Protein AF-A0A7C3BE71-F1 (afdb_monomer_lite)

Radius of gyration: 13.39 Å; chains: 1; bounding box: 29×28×34 Å

Foldseek 3Di:
DDPDLLVLLVVVVVVLVVVCVVPVPVSVVVVVVVCVQQPDDPDHSLVSLLVQCVVCVVVVPSNSVSNSVVSNVVSPDDPVSNVVD

Sequence (85 aa):
MVTNYPEHDRHVRKMMGDLGKEDPKVMSAFMQLHAAGSSDSALSAKMKELIALAIGVTVRCDGCIAFHVKDALKAGASHDEIVDA

Structure (mmCIF, N/CA/C/O backbone):
data_AF-A0A7C3BE71-F1
#
_entry.id   AF-A0A7C3BE71-F1
#
loop_
_atom_site.group_PDB
_atom_site.id
_atom_site.type_symbol
_atom_site.label_atom_id
_atom_site.label_alt_id
_atom_site.label_comp_id
_atom_site.label_asym_id
_atom_site.label_entity_id
_atom_site.label_seq_id
_atom_site.pdbx_PDB_ins_code
_atom_site.Cartn_x
_atom_site.Cartn_y
_atom_site.Cartn_z
_atom_site.occupancy
_atom_site.B_iso_or_equiv
_atom_site.auth_seq_id
_atom_site.auth_comp_id
_atom_site.auth_asym_id
_atom_site.auth_atom_id
_atom_site.pdbx_PDB_model_num
ATOM 1 N N . MET A 1 1 ? 9.260 -18.671 -3.669 1.00 68.62 1 MET A N 1
ATOM 2 C CA . MET A 1 1 ? 8.433 -18.153 -2.562 1.00 68.62 1 MET A CA 1
ATOM 3 C C . MET A 1 1 ? 9.219 -17.040 -1.905 1.00 68.62 1 MET A C 1
ATOM 5 O O . MET A 1 1 ? 10.389 -17.264 -1.608 1.00 68.62 1 MET A O 1
ATOM 9 N N . VAL A 1 2 ? 8.643 -15.847 -1.770 1.00 87.25 2 VAL A N 1
ATOM 10 C CA . VAL A 1 2 ? 9.302 -14.740 -1.066 1.00 87.25 2 VAL A CA 1
ATOM 11 C C . VAL A 1 2 ? 9.423 -15.099 0.414 1.00 87.25 2 VAL A C 1
ATOM 13 O O . VAL A 1 2 ? 8.449 -15.499 1.042 1.00 87.25 2 VAL A O 1
ATOM 16 N N . THR A 1 3 ? 10.630 -14.990 0.967 1.00 88.44 3 THR A N 1
ATOM 17 C CA . THR A 1 3 ? 10.920 -15.303 2.380 1.00 88.44 3 THR A CA 1
ATOM 18 C C . THR A 1 3 ? 11.291 -14.065 3.197 1.00 88.44 3 THR A C 1
ATOM 20 O O . THR A 1 3 ? 11.319 -14.126 4.422 1.00 88.44 3 THR A O 1
ATOM 23 N N . ASN A 1 4 ? 11.538 -12.931 2.534 1.00 94.81 4 ASN A N 1
ATOM 24 C CA . ASN A 1 4 ? 11.896 -11.657 3.153 1.00 94.81 4 ASN A CA 1
ATOM 25 C C . ASN A 1 4 ? 11.068 -10.517 2.539 1.00 94.81 4 ASN A C 1
ATOM 27 O O . ASN A 1 4 ? 11.457 -9.906 1.543 1.00 94.81 4 ASN A O 1
ATOM 31 N N . TYR A 1 5 ? 9.911 -10.236 3.138 1.00 94.81 5 TYR A N 1
ATOM 32 C CA . TYR A 1 5 ? 8.978 -9.212 2.657 1.00 94.81 5 TYR A CA 1
ATOM 33 C C . TYR A 1 5 ? 9.558 -7.784 2.675 1.00 94.81 5 TYR A C 1
ATOM 35 O O . TYR A 1 5 ? 9.395 -7.083 1.677 1.00 94.81 5 TYR A O 1
ATOM 43 N N . PRO A 1 6 ? 10.294 -7.337 3.715 1.00 94.94 6 PRO A N 1
ATOM 44 C CA . PRO A 1 6 ? 10.953 -6.029 3.686 1.00 94.94 6 PRO A CA 1
ATOM 45 C C . PRO A 1 6 ? 11.946 -5.851 2.532 1.00 94.94 6 PRO A C 1
ATOM 47 O O . PRO A 1 6 ? 12.071 -4.762 1.975 1.00 94.94 6 PRO A O 1
ATOM 50 N N . GLU A 1 7 ? 12.692 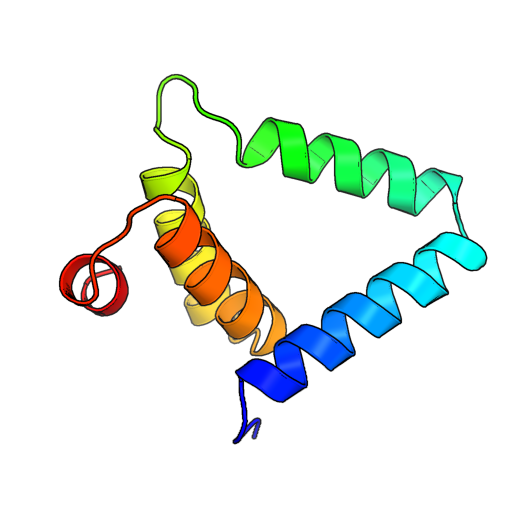-6.897 2.180 1.00 95.75 7 GLU A N 1
ATOM 51 C CA . GLU A 1 7 ? 13.592 -6.863 1.026 1.00 95.75 7 GLU A CA 1
ATOM 52 C C . GLU A 1 7 ? 12.827 -6.863 -0.295 1.00 95.75 7 GLU A C 1
ATOM 54 O O . GLU A 1 7 ? 13.158 -6.093 -1.199 1.00 95.75 7 GLU A O 1
ATOM 59 N N . HIS A 1 8 ? 11.765 -7.662 -0.378 1.00 95.56 8 HIS A N 1
ATOM 60 C CA . HIS A 1 8 ? 10.909 -7.713 -1.551 1.00 95.56 8 HIS A CA 1
ATOM 61 C C . HIS A 1 8 ? 10.221 -6.367 -1.831 1.00 95.56 8 HIS A C 1
ATOM 63 O O . HIS A 1 8 ? 10.242 -5.911 -2.972 1.00 95.56 8 HIS A O 1
ATOM 69 N N . ASP A 1 9 ? 9.726 -5.665 -0.803 1.00 95.50 9 ASP A N 1
ATOM 70 C CA . ASP A 1 9 ? 9.192 -4.298 -0.929 1.00 95.50 9 ASP A CA 1
ATOM 71 C C . ASP A 1 9 ? 10.220 -3.338 -1.546 1.00 95.50 9 ASP A C 1
ATOM 73 O O . ASP A 1 9 ? 9.921 -2.607 -2.494 1.00 95.50 9 ASP A O 1
ATOM 77 N N . ARG A 1 10 ? 11.467 -3.363 -1.052 1.00 96.19 10 ARG A N 1
ATOM 78 C CA . ARG A 1 10 ? 12.546 -2.529 -1.606 1.00 96.19 10 ARG A CA 1
ATOM 79 C C . ARG A 1 10 ? 12.822 -2.865 -3.068 1.00 96.19 10 ARG A C 1
ATOM 81 O O . ARG A 1 10 ? 13.021 -1.954 -3.870 1.00 96.19 10 ARG A O 1
ATOM 88 N N . HIS A 1 11 ? 12.824 -4.150 -3.415 1.00 95.44 11 HIS A N 1
ATOM 89 C CA . HIS A 1 11 ? 13.030 -4.604 -4.784 1.00 95.44 11 HIS A CA 1
ATOM 90 C C . HIS A 1 11 ? 11.909 -4.127 -5.721 1.00 95.44 11 HIS A C 1
ATOM 92 O O . HIS A 1 11 ? 12.200 -3.525 -6.754 1.00 95.44 11 HIS A O 1
ATOM 98 N N . VAL A 1 12 ? 10.642 -4.303 -5.334 1.00 95.19 12 VAL A N 1
ATOM 99 C CA . VAL A 1 12 ? 9.479 -3.836 -6.109 1.00 95.19 12 VAL A CA 1
ATOM 100 C C . VAL A 1 12 ? 9.530 -2.322 -6.308 1.00 95.19 12 VAL A C 1
ATOM 102 O O . VAL A 1 12 ? 9.410 -1.843 -7.434 1.00 95.19 12 VAL A O 1
ATOM 105 N N . ARG A 1 13 ? 9.812 -1.555 -5.249 1.00 95.75 13 ARG A N 1
ATOM 106 C CA . ARG A 1 13 ? 9.955 -0.092 -5.336 1.00 95.75 13 ARG A CA 1
ATOM 107 C C . ARG A 1 13 ? 11.094 0.339 -6.255 1.00 95.75 13 ARG A C 1
ATOM 109 O O . ARG A 1 13 ? 10.945 1.320 -6.981 1.00 95.75 13 ARG A O 1
ATOM 116 N N . LYS A 1 14 ? 12.216 -0.391 -6.257 1.00 97.56 14 LYS A N 1
ATOM 117 C CA . LYS A 1 14 ? 13.308 -0.151 -7.208 1.00 97.56 14 LYS A CA 1
ATOM 118 C C . LYS A 1 14 ? 12.830 -0.363 -8.646 1.00 97.56 14 LYS A C 1
ATOM 120 O O . LYS A 1 14 ? 13.069 0.508 -9.475 1.00 97.56 14 LYS A O 1
ATOM 125 N N . MET A 1 15 ? 12.129 -1.463 -8.928 1.00 96.69 15 MET A N 1
ATOM 126 C CA . MET A 1 15 ? 11.594 -1.738 -10.269 1.00 96.69 15 MET A CA 1
ATOM 127 C C . MET A 1 15 ? 10.592 -0.673 -10.725 1.00 96.69 15 MET A C 1
ATOM 129 O O . MET A 1 15 ? 10.669 -0.225 -11.863 1.00 96.69 15 MET A O 1
ATOM 133 N N . MET A 1 16 ? 9.704 -0.206 -9.839 1.00 96.50 16 MET A N 1
ATOM 134 C CA . MET A 1 16 ? 8.801 0.914 -10.145 1.00 96.50 16 MET A CA 1
ATOM 135 C C . MET A 1 16 ? 9.578 2.190 -10.494 1.00 96.50 16 MET A C 1
ATOM 137 O O . MET A 1 16 ? 9.213 2.902 -11.426 1.00 96.50 16 MET A O 1
ATOM 141 N N . GLY A 1 17 ? 10.666 2.470 -9.769 1.00 97.44 17 GLY A N 1
ATOM 142 C CA . GLY A 1 17 ? 11.542 3.607 -10.044 1.00 97.44 17 GLY A CA 1
ATOM 143 C C . GLY A 1 17 ? 12.306 3.484 -11.363 1.00 97.44 17 GLY A C 1
ATOM 144 O O . GLY A 1 17 ? 12.475 4.483 -12.056 1.00 97.44 17 GLY A O 1
ATOM 145 N N . ASP A 1 18 ? 12.752 2.283 -11.728 1.00 97.81 18 ASP A N 1
ATOM 146 C CA . ASP A 1 18 ? 13.409 2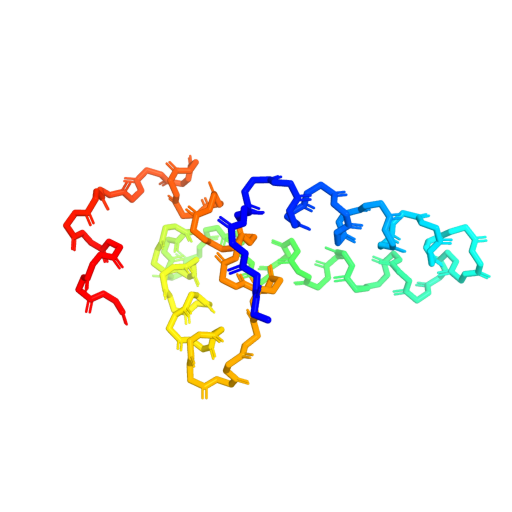.034 -13.014 1.00 97.81 18 ASP A CA 1
ATOM 147 C C . ASP A 1 18 ? 12.412 2.156 -14.176 1.00 97.81 18 ASP A C 1
ATOM 149 O O . ASP A 1 18 ? 12.680 2.891 -15.124 1.00 97.81 18 ASP A O 1
ATOM 153 N N . LEU A 1 19 ? 11.207 1.591 -14.041 1.00 97.25 19 LEU A N 1
ATOM 154 C CA . LEU A 1 19 ? 10.128 1.773 -15.015 1.00 97.25 19 LEU A CA 1
ATOM 155 C C . LEU A 1 19 ? 9.721 3.248 -15.155 1.00 97.25 19 LEU A C 1
ATOM 157 O O . LEU A 1 19 ? 9.448 3.712 -16.254 1.00 97.25 19 LEU A O 1
ATOM 161 N N . GLY A 1 20 ? 9.747 4.021 -14.066 1.00 97.94 20 GLY A N 1
ATOM 162 C CA . GLY A 1 20 ? 9.514 5.466 -14.111 1.00 97.94 20 GLY A CA 1
ATOM 163 C C . GLY A 1 20 ? 10.580 6.264 -14.871 1.00 97.94 20 GLY A C 1
ATOM 164 O O . GLY A 1 20 ? 10.297 7.385 -15.288 1.00 97.94 20 GLY A O 1
ATOM 165 N N . LYS A 1 21 ? 11.788 5.718 -15.074 1.00 97.81 21 LYS A N 1
ATOM 166 C CA . LYS A 1 21 ? 12.811 6.319 -15.950 1.00 97.81 21 LYS A CA 1
ATOM 167 C C . LYS A 1 21 ? 12.579 5.957 -17.416 1.00 97.81 21 LYS A C 1
ATOM 169 O O . LYS A 1 21 ? 12.884 6.768 -18.283 1.00 97.81 21 LYS A O 1
ATOM 174 N N . GLU A 1 22 ? 12.067 4.756 -17.677 1.00 98.31 22 GLU A N 1
ATOM 175 C CA . GLU A 1 22 ? 11.798 4.250 -19.028 1.00 98.31 22 GLU A CA 1
ATOM 176 C C . GLU A 1 22 ? 10.506 4.831 -19.620 1.00 98.31 22 GLU A C 1
ATOM 178 O O . GLU A 1 22 ? 10.505 5.275 -20.767 1.00 98.31 22 GLU A O 1
ATOM 183 N N . ASP A 1 23 ? 9.430 4.906 -18.829 1.00 98.19 23 ASP A N 1
ATOM 184 C CA . ASP A 1 23 ? 8.168 5.558 -19.197 1.00 98.19 23 ASP A CA 1
ATOM 185 C C . ASP A 1 23 ? 7.660 6.481 -18.068 1.00 98.19 23 ASP A C 1
ATOM 187 O O . ASP A 1 23 ? 6.801 6.113 -17.251 1.00 98.19 23 ASP A O 1
ATOM 191 N N . PRO A 1 24 ? 8.163 7.729 -18.019 1.00 97.62 24 PRO A N 1
ATOM 192 C CA . PRO A 1 24 ? 7.783 8.691 -16.989 1.00 97.62 24 PRO A CA 1
ATOM 193 C C . PRO A 1 24 ? 6.304 9.080 -17.039 1.00 97.62 24 PRO A C 1
ATOM 195 O O . PRO A 1 24 ? 5.704 9.394 -16.008 1.00 97.62 24 PRO A O 1
ATOM 198 N N . LYS A 1 25 ? 5.700 9.083 -18.235 1.00 98.12 25 LYS A N 1
ATOM 199 C CA . LYS A 1 25 ? 4.315 9.523 -18.426 1.00 98.12 25 LYS A CA 1
ATOM 200 C C . LYS A 1 25 ? 3.351 8.508 -17.825 1.00 98.12 25 LYS A C 1
ATOM 202 O O . LY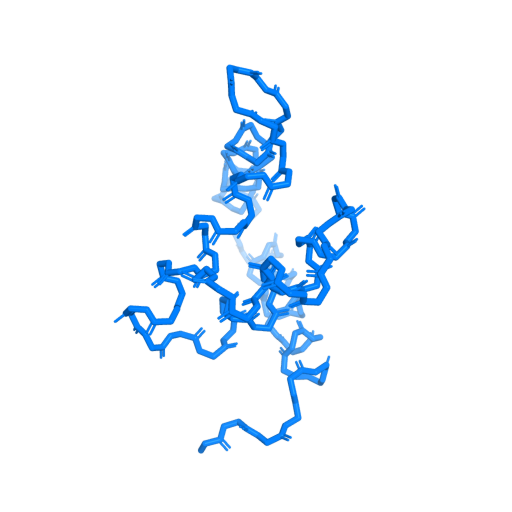S A 1 25 ? 2.461 8.900 -17.068 1.00 98.12 25 LYS A O 1
ATOM 207 N N . VAL A 1 26 ? 3.535 7.226 -18.139 1.00 97.88 26 VAL A N 1
ATOM 208 C CA . VAL A 1 26 ? 2.693 6.151 -17.601 1.00 97.88 26 VAL A CA 1
ATOM 209 C C . VAL A 1 26 ? 2.868 6.044 -16.093 1.00 97.88 26 VAL A C 1
ATOM 211 O O . VAL A 1 26 ? 1.872 6.029 -15.368 1.00 97.88 26 VAL A O 1
ATOM 214 N N . MET A 1 27 ? 4.110 6.046 -15.601 1.00 97.94 27 MET A N 1
ATOM 215 C CA . MET A 1 27 ? 4.346 5.904 -14.166 1.00 97.94 27 MET A CA 1
ATOM 216 C C . MET A 1 27 ? 3.804 7.099 -13.370 1.00 97.94 27 MET A C 1
ATOM 218 O O . MET A 1 27 ? 3.218 6.909 -12.308 1.00 97.94 27 MET A O 1
ATOM 222 N N . SER A 1 28 ? 3.909 8.326 -13.893 1.00 97.88 28 SER A N 1
ATOM 223 C CA . SER A 1 28 ? 3.309 9.505 -13.252 1.00 97.88 28 SER A CA 1
ATOM 224 C C . SER A 1 28 ? 1.786 9.388 -13.135 1.00 97.88 28 SER A C 1
ATOM 226 O O . SER A 1 28 ? 1.232 9.640 -12.064 1.00 97.88 28 SER A O 1
ATOM 228 N N . ALA A 1 29 ? 1.103 8.955 -14.200 1.00 98.38 29 ALA A N 1
ATOM 229 C CA . ALA A 1 29 ? -0.344 8.749 -14.170 1.00 98.38 29 ALA A CA 1
ATOM 230 C C . ALA A 1 29 ? -0.746 7.648 -13.175 1.00 98.38 29 ALA A C 1
ATOM 232 O O . ALA A 1 29 ? -1.687 7.825 -12.401 1.00 98.38 29 ALA A O 1
ATOM 233 N N . PHE A 1 30 ? -0.003 6.538 -13.148 1.00 97.69 30 PHE A N 1
ATOM 234 C CA . PHE A 1 30 ? -0.230 5.452 -12.197 1.00 97.69 30 PHE A CA 1
ATOM 235 C C . PHE A 1 30 ? -0.055 5.911 -10.743 1.00 97.69 30 PHE A C 1
ATOM 237 O O . PHE A 1 30 ? -0.912 5.641 -9.904 1.00 97.69 30 PHE A O 1
ATOM 244 N N . MET A 1 31 ? 1.011 6.657 -10.442 1.00 96.81 31 MET A N 1
ATOM 245 C CA . MET A 1 31 ? 1.265 7.161 -9.090 1.00 96.81 31 MET A CA 1
ATOM 246 C C . MET A 1 31 ? 0.201 8.163 -8.633 1.00 96.81 31 MET A C 1
ATOM 248 O O . MET A 1 31 ? -0.185 8.144 -7.466 1.00 96.81 31 MET A O 1
ATOM 252 N N . GLN A 1 32 ? -0.309 9.003 -9.539 1.00 98.06 32 GLN A N 1
ATOM 253 C CA . GLN A 1 32 ? -1.426 9.905 -9.243 1.00 98.06 32 GLN A CA 1
ATOM 254 C C . GLN A 1 32 ? -2.711 9.132 -8.933 1.00 98.06 32 GLN A C 1
ATOM 256 O O . GLN A 1 32 ? -3.385 9.441 -7.951 1.00 98.06 32 GLN A O 1
ATOM 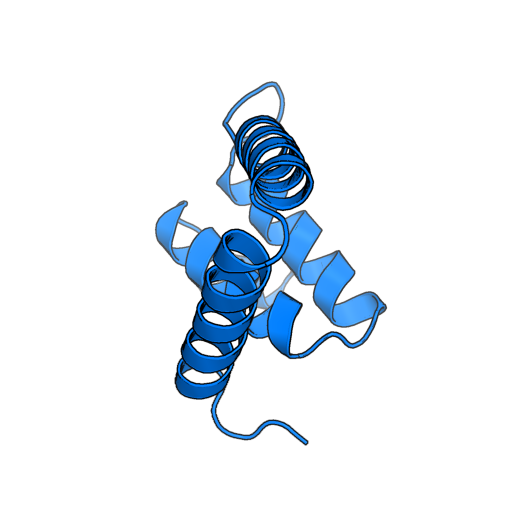261 N N . LEU A 1 33 ? -3.024 8.101 -9.727 1.00 98.06 33 LEU A N 1
ATOM 262 C CA . LEU A 1 33 ? -4.159 7.218 -9.466 1.00 98.06 33 LEU A CA 1
ATOM 263 C C . LEU A 1 33 ? -4.021 6.527 -8.105 1.00 98.06 33 LEU A C 1
ATOM 265 O O . LEU A 1 33 ? -4.966 6.539 -7.321 1.00 98.06 33 LEU A O 1
ATOM 269 N N . HIS A 1 34 ? -2.850 5.957 -7.816 1.00 96.56 34 HIS A N 1
ATOM 270 C CA . HIS A 1 34 ? -2.585 5.293 -6.544 1.00 96.56 34 HIS A CA 1
ATOM 271 C C . HIS A 1 34 ? -2.759 6.255 -5.364 1.00 96.56 34 HIS A C 1
ATOM 273 O O . HIS A 1 34 ? -3.508 5.938 -4.446 1.00 96.56 34 HIS A O 1
ATOM 279 N N . ALA A 1 35 ? -2.157 7.448 -5.423 1.00 95.69 35 ALA A N 1
ATOM 280 C CA . ALA A 1 35 ? -2.266 8.450 -4.364 1.00 95.69 35 ALA A CA 1
ATOM 281 C C . ALA A 1 35 ? -3.718 8.898 -4.123 1.00 95.69 35 ALA A C 1
ATOM 283 O O . ALA A 1 35 ? -4.164 8.967 -2.978 1.00 95.69 35 ALA A O 1
ATOM 284 N N . ALA A 1 36 ? -4.481 9.169 -5.187 1.00 96.75 36 ALA A N 1
ATOM 285 C CA . ALA A 1 36 ? -5.898 9.510 -5.065 1.00 96.75 36 ALA A CA 1
ATOM 286 C C . ALA A 1 36 ? -6.725 8.335 -4.510 1.00 96.75 36 ALA A C 1
ATOM 288 O O . ALA A 1 36 ? -7.631 8.535 -3.701 1.00 96.75 36 ALA A O 1
ATOM 289 N N . GLY A 1 37 ? -6.391 7.109 -4.921 1.00 95.94 37 GLY A N 1
ATOM 290 C CA . GLY A 1 37 ? -7.037 5.884 -4.473 1.00 95.94 37 GLY A CA 1
ATOM 291 C C . GLY A 1 37 ? -6.856 5.640 -2.980 1.00 95.94 37 GLY A C 1
ATOM 292 O O . GLY A 1 37 ? -7.850 5.390 -2.304 1.00 95.94 37 GLY A O 1
ATOM 293 N N . SER A 1 38 ? -5.632 5.766 -2.459 1.00 95.44 38 SER A N 1
ATOM 294 C CA . SER A 1 38 ? -5.280 5.437 -1.069 1.00 95.44 38 SER A CA 1
ATOM 295 C C . SER A 1 38 ? -5.510 6.562 -0.053 1.00 95.44 38 SER A C 1
ATOM 297 O O . SER A 1 38 ? -5.518 6.300 1.146 1.00 95.44 38 SER A O 1
ATOM 29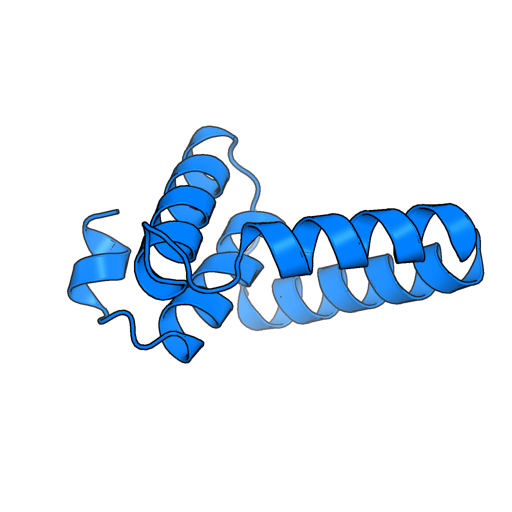9 N N . SER A 1 39 ? -5.756 7.799 -0.493 1.00 94.88 39 SER A N 1
ATOM 300 C CA . SER A 1 39 ? -6.002 8.941 0.405 1.00 94.88 39 SER A CA 1
ATOM 301 C C . SER A 1 39 ? -7.325 8.837 1.183 1.00 94.88 39 SER A C 1
ATOM 303 O O . SER A 1 39 ? -8.280 8.200 0.728 1.00 94.88 39 SER A O 1
ATOM 305 N N . ASP A 1 40 ? -7.415 9.517 2.331 1.00 96.50 40 ASP A N 1
ATOM 306 C CA . ASP A 1 40 ? -8.648 9.618 3.123 1.00 96.50 40 ASP A CA 1
ATOM 307 C C . ASP A 1 40 ? -9.821 10.194 2.310 1.00 96.50 40 ASP A C 1
ATOM 309 O O . ASP A 1 40 ? -9.678 11.132 1.525 1.00 96.50 40 ASP A O 1
ATOM 313 N N . SER A 1 41 ? -11.008 9.615 2.500 1.00 95.25 41 SER A N 1
ATOM 314 C CA . SER A 1 41 ? -12.269 10.052 1.884 1.00 95.25 41 SER A CA 1
ATOM 315 C C . SER A 1 41 ? -13.449 9.536 2.725 1.00 95.25 41 SER A C 1
ATOM 317 O O . SER A 1 41 ? -13.387 9.578 3.949 1.00 95.25 41 SER A O 1
ATOM 319 N N . ALA A 1 42 ? -14.502 8.988 2.106 1.00 97.94 42 ALA A N 1
ATOM 320 C CA . ALA A 1 42 ? -15.552 8.263 2.825 1.00 97.94 42 ALA A CA 1
ATOM 321 C C . ALA A 1 42 ? -15.012 7.042 3.600 1.00 97.94 42 ALA A C 1
ATOM 323 O O . ALA A 1 42 ? -15.553 6.681 4.640 1.00 97.94 42 ALA A O 1
ATOM 324 N N . LEU A 1 43 ? -13.935 6.425 3.100 1.00 97.94 43 LEU A N 1
ATOM 325 C CA . LEU A 1 43 ? -13.124 5.451 3.831 1.00 97.94 43 LEU A CA 1
ATOM 326 C C . LEU A 1 43 ? -11.779 6.080 4.180 1.00 97.94 43 LEU A C 1
ATOM 328 O O . LEU A 1 43 ? -11.213 6.811 3.357 1.00 97.94 43 LEU A O 1
ATOM 332 N N . SER A 1 44 ? -11.267 5.759 5.367 1.00 98.06 44 SER A N 1
ATOM 333 C CA . SER A 1 44 ? -9.926 6.168 5.773 1.00 98.06 44 SER A CA 1
ATOM 334 C C . SER A 1 44 ? -8.853 5.438 4.966 1.00 98.06 44 SER A C 1
ATOM 336 O O . SER A 1 44 ? -9.067 4.312 4.509 1.00 98.06 44 SER A O 1
ATOM 338 N N . ALA A 1 45 ? -7.678 6.046 4.839 1.00 97.94 45 ALA A N 1
ATOM 339 C CA . ALA A 1 45 ? -6.499 5.459 4.217 1.00 97.94 45 ALA A CA 1
ATOM 340 C C . ALA A 1 45 ? -6.183 4.092 4.837 1.00 97.94 45 ALA A C 1
ATOM 342 O O . ALA A 1 45 ? -5.977 3.124 4.116 1.00 97.94 45 ALA A O 1
ATOM 343 N N . LYS A 1 46 ? -6.291 3.976 6.169 1.00 98.31 46 LYS A N 1
ATOM 344 C CA . LYS A 1 46 ? -6.160 2.706 6.896 1.00 98.31 46 LYS A CA 1
ATOM 345 C C . LYS A 1 46 ? -7.072 1.615 6.330 1.00 98.31 46 LYS A C 1
ATOM 347 O O . LYS A 1 46 ? -6.599 0.541 5.981 1.00 98.31 46 LYS A O 1
ATOM 352 N N . MET A 1 47 ? -8.372 1.896 6.213 1.00 98.38 47 MET A N 1
ATOM 353 C CA . MET A 1 47 ? -9.338 0.922 5.690 1.00 98.38 47 MET A CA 1
ATOM 354 C C . MET A 1 47 ? -9.048 0.562 4.234 1.00 98.38 47 MET A C 1
ATOM 356 O O . MET A 1 47 ? -9.179 -0.594 3.845 1.00 98.38 47 MET A O 1
ATOM 360 N N . LYS A 1 48 ? -8.642 1.539 3.421 1.00 98.50 48 LYS A N 1
ATOM 361 C CA . LYS A 1 48 ? -8.315 1.301 2.014 1.00 98.50 48 LYS A CA 1
ATOM 362 C C . LYS A 1 48 ? -7.061 0.447 1.840 1.00 98.50 48 LYS A C 1
ATOM 364 O O . LYS A 1 48 ? -7.057 -0.421 0.975 1.00 98.50 48 LYS A O 1
ATOM 369 N N . GLU A 1 49 ? -6.043 0.646 2.671 1.00 98.44 49 GLU A N 1
ATOM 370 C CA . GLU A 1 49 ? -4.838 -0.188 2.674 1.00 98.44 49 GLU A CA 1
ATOM 371 C C . GLU A 1 49 ? -5.136 -1.622 3.137 1.00 98.44 49 GLU A C 1
ATOM 373 O O . GLU A 1 49 ? -4.631 -2.564 2.533 1.00 98.44 49 GLU A O 1
ATOM 378 N N . LEU A 1 50 ? -6.017 -1.816 4.128 1.00 98.69 50 LEU A N 1
ATOM 379 C CA . LEU A 1 50 ? -6.474 -3.156 4.531 1.00 98.69 50 LEU A CA 1
ATOM 380 C C . LEU A 1 50 ? -7.247 -3.863 3.404 1.00 98.69 50 LEU A C 1
ATOM 382 O O . LEU A 1 50 ? -7.001 -5.031 3.120 1.00 98.69 50 LEU A O 1
ATOM 386 N N . ILE A 1 51 ? -8.118 -3.146 2.686 1.00 98.38 51 ILE A N 1
ATOM 387 C CA . ILE A 1 51 ? -8.799 -3.690 1.498 1.00 98.38 51 ILE A CA 1
ATOM 388 C C . ILE A 1 51 ? -7.781 -4.055 0.407 1.00 98.38 51 ILE A C 1
ATOM 390 O O . ILE A 1 51 ? -7.873 -5.119 -0.205 1.00 98.38 51 ILE A O 1
ATOM 394 N N . ALA A 1 52 ? -6.797 -3.189 0.155 1.00 98.31 52 ALA A N 1
ATOM 395 C CA . ALA A 1 52 ? -5.751 -3.448 -0.829 1.00 98.31 52 ALA A CA 1
ATOM 396 C C . ALA A 1 52 ? -4.877 -4.654 -0.443 1.00 98.31 52 ALA A C 1
ATOM 398 O O . ALA A 1 52 ? -4.507 -5.447 -1.312 1.00 98.31 52 ALA A O 1
ATOM 399 N N . LEU A 1 53 ? -4.607 -4.840 0.852 1.00 98.44 53 LEU A N 1
ATOM 400 C CA . LEU A 1 53 ? -3.941 -6.023 1.385 1.00 98.44 53 LEU A CA 1
ATOM 401 C C . LEU A 1 53 ? -4.755 -7.295 1.115 1.00 98.44 53 LEU A C 1
ATOM 403 O O . LEU A 1 53 ? -4.213 -8.234 0.527 1.00 98.44 53 LEU A O 1
ATOM 407 N N . ALA A 1 54 ? -6.048 -7.306 1.451 1.00 98.44 54 ALA A N 1
ATOM 408 C CA . ALA A 1 54 ? -6.938 -8.441 1.197 1.00 98.44 54 ALA A CA 1
ATOM 409 C C . ALA A 1 54 ? -6.981 -8.814 -0.299 1.00 98.44 54 ALA A C 1
ATOM 411 O O . ALA A 1 54 ? -6.920 -9.991 -0.675 1.00 98.44 54 ALA A O 1
ATOM 412 N N . ILE A 1 55 ? -7.001 -7.809 -1.185 1.00 98.38 55 ILE A N 1
ATOM 413 C CA . ILE A 1 55 ? -6.880 -8.010 -2.637 1.00 98.38 55 ILE A CA 1
ATOM 414 C C . ILE A 1 55 ? -5.524 -8.640 -2.979 1.00 98.38 55 ILE A C 1
ATOM 416 O O . ILE A 1 55 ? -5.489 -9.629 -3.710 1.00 98.38 55 ILE A O 1
ATOM 420 N N . GLY A 1 56 ? -4.421 -8.114 -2.436 1.00 97.81 56 GLY A N 1
ATOM 421 C CA . GLY A 1 56 ? -3.064 -8.632 -2.635 1.00 97.81 56 GLY A CA 1
ATOM 422 C C . GLY A 1 56 ? -2.919 -10.109 -2.258 1.00 97.81 56 GLY A C 1
ATOM 423 O O . GLY A 1 56 ? -2.322 -10.878 -3.018 1.00 97.81 56 GLY A O 1
ATOM 424 N N . VAL A 1 57 ? -3.523 -10.520 -1.139 1.00 97.31 57 VAL A N 1
ATOM 425 C CA . VAL A 1 57 ? -3.605 -11.924 -0.701 1.00 97.31 57 VAL A CA 1
ATOM 426 C C . VAL A 1 57 ? -4.439 -12.751 -1.679 1.00 97.31 57 VAL A C 1
ATOM 428 O O . VAL A 1 57 ? -3.986 -13.797 -2.148 1.00 97.31 57 VAL A O 1
ATOM 431 N N . THR A 1 58 ? -5.623 -12.259 -2.054 1.00 98.38 58 THR A N 1
ATOM 432 C CA . THR A 1 58 ? -6.551 -12.947 -2.969 1.00 98.38 58 THR A CA 1
ATOM 433 C C . THR A 1 58 ? -5.909 -13.238 -4.326 1.00 98.38 58 THR A C 1
ATOM 435 O O . THR A 1 58 ? -6.044 -14.343 -4.857 1.00 98.38 58 THR A O 1
ATOM 438 N N . VAL A 1 59 ? -5.160 -12.278 -4.876 1.00 98.12 59 VAL A N 1
ATOM 439 C CA . VAL A 1 59 ? -4.458 -12.431 -6.162 1.00 98.12 59 VAL A CA 1
ATOM 440 C C . VAL A 1 59 ? -3.061 -13.044 -6.028 1.00 98.12 59 VAL A C 1
ATOM 442 O O . VAL A 1 59 ? -2.381 -13.229 -7.035 1.00 98.12 59 VAL A O 1
ATOM 445 N N . ARG A 1 60 ? -2.632 -13.388 -4.804 1.00 96.88 60 ARG A N 1
ATOM 446 C CA . ARG A 1 60 ? -1.334 -14.017 -4.493 1.00 96.88 60 ARG A CA 1
ATOM 447 C C . ARG A 1 60 ? -0.135 -13.198 -4.983 1.00 96.88 60 ARG A C 1
ATOM 449 O O . ARG A 1 60 ? 0.818 -13.735 -5.545 1.00 96.88 60 ARG A O 1
ATOM 456 N N . CYS A 1 61 ? -0.198 -11.885 -4.787 1.00 96.88 61 CYS A N 1
ATOM 457 C CA . CYS A 1 61 ? 0.851 -10.953 -5.186 1.00 96.88 61 CYS A CA 1
ATOM 458 C C . CYS A 1 61 ? 1.761 -10.626 -3.992 1.00 96.88 61 CYS A C 1
ATOM 460 O O . CYS A 1 61 ? 1.462 -9.718 -3.218 1.00 96.88 61 CYS A O 1
ATOM 462 N N . ASP A 1 62 ? 2.903 -11.314 -3.874 1.00 96.56 62 ASP A N 1
ATOM 463 C CA . ASP A 1 62 ? 3.873 -11.099 -2.781 1.00 96.56 62 ASP A CA 1
ATOM 464 C C . ASP A 1 62 ? 4.328 -9.628 -2.675 1.00 96.56 62 ASP A C 1
ATOM 466 O O . ASP A 1 62 ? 4.473 -9.091 -1.576 1.00 96.56 62 ASP A O 1
ATOM 470 N N . GLY A 1 63 ? 4.503 -8.946 -3.814 1.00 96.38 63 GLY A N 1
ATOM 471 C CA . GLY A 1 63 ? 4.865 -7.526 -3.860 1.00 96.38 63 GLY A CA 1
ATOM 472 C C . GLY A 1 63 ? 3.774 -6.613 -3.308 1.00 96.38 63 GLY A C 1
ATOM 473 O O . GLY A 1 63 ? 4.066 -5.682 -2.562 1.00 96.38 63 GLY A O 1
ATOM 474 N N . CYS A 1 64 ? 2.515 -6.917 -3.623 1.00 97.25 64 CYS A N 1
ATOM 475 C CA . CYS A 1 64 ? 1.351 -6.185 -3.138 1.00 97.25 64 CYS A CA 1
ATOM 476 C C . CYS A 1 64 ? 1.175 -6.399 -1.630 1.00 97.25 64 CYS A C 1
ATOM 478 O O . CYS A 1 64 ? 0.958 -5.439 -0.899 1.00 97.25 64 CYS A O 1
ATOM 480 N N . ILE A 1 65 ? 1.348 -7.638 -1.157 1.00 97.56 65 ILE A N 1
ATOM 481 C CA . ILE A 1 65 ? 1.314 -7.976 0.271 1.00 97.56 65 ILE A CA 1
ATOM 482 C C . ILE A 1 65 ? 2.407 -7.197 1.016 1.00 97.56 65 ILE A C 1
ATOM 484 O O . ILE A 1 65 ? 2.115 -6.505 1.989 1.00 97.56 65 ILE A O 1
ATOM 488 N N . ALA A 1 66 ? 3.655 -7.232 0.530 1.00 96.81 66 ALA A N 1
ATOM 489 C CA . ALA A 1 66 ? 4.766 -6.498 1.143 1.00 96.81 66 ALA A CA 1
ATOM 490 C C . ALA A 1 66 ? 4.493 -4.987 1.231 1.00 96.81 66 ALA A C 1
ATOM 492 O O . ALA A 1 66 ? 4.780 -4.348 2.247 1.00 96.81 66 ALA A O 1
ATOM 493 N N . PHE A 1 67 ? 3.943 -4.421 0.156 1.00 97.00 67 PHE A N 1
ATOM 494 C CA . PHE A 1 67 ? 3.691 -2.994 0.037 1.00 97.00 67 PHE A CA 1
ATOM 495 C C . PHE A 1 67 ? 2.542 -2.535 0.945 1.00 97.00 67 PHE A C 1
ATOM 497 O O . PHE A 1 67 ? 2.733 -1.615 1.743 1.00 97.00 67 PHE A O 1
ATOM 504 N N . HIS A 1 68 ? 1.390 -3.207 0.877 1.00 97.88 68 HIS A N 1
ATOM 505 C CA . HIS A 1 68 ? 0.175 -2.794 1.580 1.00 97.88 68 HIS A CA 1
ATOM 506 C C . HIS A 1 68 ? 0.189 -3.129 3.074 1.00 97.88 68 HIS A C 1
ATOM 508 O O . HIS A 1 68 ? -0.350 -2.351 3.850 1.00 97.88 68 HIS A O 1
ATOM 514 N N . VAL A 1 69 ? 0.891 -4.177 3.535 1.00 97.75 69 VAL A N 1
ATOM 515 C CA . VAL A 1 69 ? 1.122 -4.359 4.987 1.00 97.75 69 VAL A CA 1
ATOM 516 C C . VAL A 1 69 ? 1.876 -3.156 5.560 1.00 97.75 69 VAL A C 1
ATOM 518 O O . VAL A 1 69 ? 1.493 -2.590 6.583 1.00 97.75 69 VAL A O 1
ATOM 521 N N . LYS A 1 70 ? 2.952 -2.732 4.890 1.00 96.88 70 LYS A N 1
ATOM 522 C CA . LYS A 1 70 ? 3.770 -1.596 5.329 1.00 96.88 70 LYS A CA 1
ATOM 523 C C . LYS A 1 70 ? 2.973 -0.290 5.328 1.00 96.88 70 LYS A C 1
ATOM 525 O O . LYS A 1 70 ? 3.124 0.504 6.256 1.00 96.88 70 LYS A O 1
ATOM 530 N N . ASP A 1 71 ? 2.172 -0.042 4.298 1.00 97.50 71 ASP A N 1
ATOM 531 C CA . ASP A 1 71 ? 1.425 1.212 4.188 1.00 97.50 71 ASP A CA 1
ATOM 532 C C . ASP A 1 71 ? 0.163 1.220 5.073 1.00 97.50 71 ASP A C 1
ATOM 534 O O . ASP A 1 71 ? -0.121 2.253 5.680 1.00 97.50 71 ASP A O 1
ATOM 538 N N . ALA A 1 72 ? -0.475 0.069 5.323 1.00 98.25 72 ALA A N 1
ATOM 539 C CA . ALA A 1 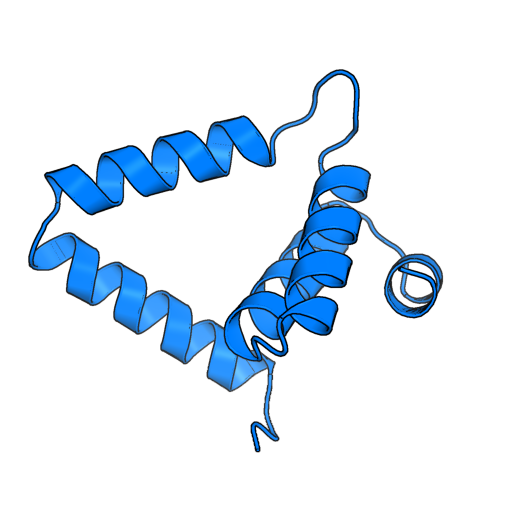72 ? -1.498 -0.081 6.362 1.00 98.25 72 ALA A CA 1
ATOM 540 C C . ALA A 1 72 ? -0.945 0.251 7.759 1.00 98.25 72 ALA A C 1
ATOM 542 O O . ALA A 1 72 ? -1.546 1.042 8.488 1.00 98.25 72 ALA A O 1
ATOM 543 N N . LEU A 1 73 ? 0.235 -0.277 8.118 1.00 98.00 73 LEU A N 1
ATOM 544 C CA . LEU A 1 73 ? 0.901 0.045 9.389 1.00 98.00 73 LEU A CA 1
ATOM 545 C C . LEU A 1 73 ? 1.180 1.549 9.522 1.00 98.00 73 LEU A C 1
ATOM 547 O O . LEU A 1 73 ? 0.932 2.136 10.573 1.00 98.00 73 LEU A O 1
ATOM 551 N N . LYS A 1 74 ? 1.658 2.204 8.455 1.00 97.38 74 LYS A N 1
ATOM 552 C CA . LYS A 1 74 ? 1.873 3.664 8.454 1.00 97.38 74 LYS A CA 1
ATOM 553 C C . LYS A 1 74 ? 0.577 4.455 8.582 1.00 97.38 74 LYS A C 1
ATOM 555 O O . LYS A 1 74 ? 0.589 5.524 9.184 1.00 97.38 74 LYS A O 1
ATOM 560 N N . ALA A 1 75 ? -0.515 3.943 8.024 1.00 97.56 75 ALA A N 1
ATOM 561 C CA . ALA A 1 75 ? -1.846 4.521 8.162 1.00 97.56 75 ALA A CA 1
ATOM 562 C C . ALA A 1 75 ? -2.480 4.251 9.543 1.00 97.56 75 ALA A C 1
ATOM 564 O O . ALA A 1 75 ? -3.600 4.692 9.801 1.00 97.56 75 ALA A O 1
ATOM 565 N N . GLY A 1 76 ? -1.774 3.554 10.442 1.00 97.81 76 GLY A N 1
ATOM 566 C CA . GLY A 1 76 ? -2.202 3.300 11.816 1.00 97.81 76 GLY A CA 1
ATOM 567 C C . GLY A 1 76 ? -3.004 2.014 12.006 1.00 97.81 76 GLY A C 1
ATOM 568 O O . GLY A 1 76 ? -3.701 1.900 13.013 1.00 97.81 76 GLY A O 1
ATOM 569 N N . ALA A 1 77 ? -2.935 1.064 11.066 1.00 98.56 77 ALA A N 1
ATOM 570 C CA . ALA A 1 77 ? -3.496 -0.269 11.267 1.00 98.56 77 ALA A CA 1
ATOM 571 C C . ALA A 1 77 ? -2.781 -1.004 12.401 1.00 98.56 77 ALA A C 1
ATOM 573 O O . ALA A 1 77 ? -1.550 -0.984 12.497 1.00 98.56 77 ALA A O 1
ATOM 574 N N . SER A 1 78 ? -3.559 -1.659 13.258 1.00 98.56 78 SER A N 1
ATOM 575 C CA . SER A 1 78 ? -3.018 -2.549 14.279 1.00 98.56 78 SER A CA 1
ATOM 576 C C . SER A 1 78 ? -2.591 -3.888 13.670 1.00 98.56 78 SER A C 1
ATOM 578 O O . SER A 1 78 ? -2.994 -4.255 12.566 1.00 98.56 78 SER A O 1
ATOM 580 N N . HIS A 1 79 ? -1.782 -4.646 14.411 1.00 97.50 79 HIS A N 1
ATOM 581 C CA . HIS A 1 79 ? -1.454 -6.020 14.034 1.00 97.50 79 HIS A CA 1
ATOM 582 C C . HIS A 1 79 ? -2.719 -6.880 13.882 1.00 97.50 79 HIS A C 1
ATOM 584 O O . HIS A 1 79 ? -2.830 -7.628 12.919 1.00 97.50 79 HIS A O 1
ATOM 590 N N . ASP A 1 80 ? -3.682 -6.735 14.794 1.00 98.38 80 ASP A N 1
ATOM 591 C CA . ASP A 1 80 ? -4.914 -7.528 14.776 1.00 98.38 80 ASP A CA 1
ATOM 592 C C . ASP A 1 80 ? -5.784 -7.188 13.561 1.00 98.38 80 ASP A C 1
ATOM 594 O O . ASP A 1 80 ? -6.308 -8.089 12.919 1.00 98.38 80 ASP A O 1
ATOM 598 N N . GLU A 1 81 ? -5.864 -5.908 13.180 1.00 98.44 81 GLU A N 1
ATOM 599 C CA . GLU A 1 81 ? -6.565 -5.483 11.961 1.00 98.44 81 GLU A CA 1
ATOM 600 C C . GLU A 1 81 ? -5.912 -6.047 10.690 1.00 98.44 81 GLU A C 1
ATOM 602 O O . GLU A 1 81 ? -6.611 -6.387 9.744 1.00 98.44 81 GLU A O 1
ATOM 607 N N . ILE A 1 82 ? -4.580 -6.165 10.659 1.00 98.12 82 ILE A N 1
ATOM 608 C CA . ILE A 1 82 ? -3.842 -6.746 9.525 1.00 98.12 82 ILE A CA 1
ATOM 609 C C . ILE A 1 82 ? -4.028 -8.265 9.445 1.00 98.12 82 ILE A C 1
ATOM 611 O O . ILE A 1 82 ? -4.024 -8.815 8.350 1.00 98.12 82 ILE A O 1
ATOM 615 N N . VAL A 1 83 ? -4.145 -8.945 10.588 1.00 97.44 83 VAL A N 1
ATOM 616 C CA . VAL A 1 83 ? -4.376 -10.397 10.641 1.00 97.44 83 VAL A CA 1
ATOM 617 C C . VAL A 1 83 ? -5.816 -10.760 10.266 1.00 97.44 83 VAL A C 1
ATOM 619 O O . VAL A 1 83 ? -6.030 -11.840 9.720 1.00 97.44 83 VAL A O 1
ATOM 622 N N . ASP A 1 84 ? -6.784 -9.889 10.565 1.00 96.62 84 ASP A N 1
ATOM 623 C CA . ASP A 1 84 ? -8.210 -10.105 10.278 1.00 96.62 84 ASP A CA 1
ATOM 624 C C . ASP A 1 84 ? -8.608 -9.785 8.821 1.00 96.62 84 ASP A C 1
ATOM 626 O O . ASP A 1 84 ? -9.560 -10.375 8.308 1.00 96.62 84 ASP A O 1
ATOM 630 N N . ALA A 1 85 ? -7.890 -8.865 8.160 1.00 90.44 85 ALA A N 1
ATOM 631 C CA . ALA A 1 85 ? -8.156 -8.397 6.790 1.00 90.44 85 ALA A CA 1
ATOM 632 C C . ALA A 1 85 ? -7.858 -9.437 5.693 1.00 90.44 85 ALA A C 1
ATOM 634 O O . ALA A 1 85 ? -8.683 -9.533 4.752 1.00 90.44 85 ALA A O 1
#

Secondary structure (DSSP, 8-state):
----HHHHHHHHHHHHHHHHHH-HHHHHHHHHHHHHHHSSSSS-HHHHHHHHHHHHHHTT-HHHHHHHHHHHHHTT--HHHHHH-

pLDDT: mean 96.65, std 3.61, range [68.62, 98.69]